Protein AF-A0A7S3I146-F1 (afdb_monomer)

Structure (mmCIF, N/CA/C/O backbone):
data_AF-A0A7S3I146-F1
#
_entry.id   AF-A0A7S3I146-F1
#
loop_
_atom_site.group_PDB
_atom_site.id
_atom_site.type_symbol
_atom_site.label_atom_id
_atom_site.label_alt_id
_atom_site.label_comp_id
_atom_site.label_asym_id
_atom_site.label_entity_id
_atom_site.label_seq_id
_atom_site.pdbx_PDB_ins_code
_atom_site.Cartn_x
_atom_site.Cartn_y
_atom_site.Cartn_z
_atom_site.occupancy
_atom_site.B_iso_or_equiv
_atom_site.auth_seq_id
_atom_site.auth_comp_id
_atom_site.auth_asym_id
_atom_site.auth_atom_id
_atom_site.pdbx_PDB_model_num
ATOM 1 N N . LYS A 1 1 ? -18.052 -18.264 -28.923 1.00 39.62 1 LYS A N 1
ATOM 2 C CA . LYS A 1 1 ? -18.527 -17.756 -27.612 1.00 39.62 1 LYS A CA 1
ATOM 3 C C . LYS A 1 1 ? -17.476 -18.141 -26.582 1.00 39.62 1 LYS A C 1
ATOM 5 O O . LYS A 1 1 ? -17.319 -19.327 -26.340 1.00 39.62 1 LYS A O 1
ATOM 10 N N . ALA A 1 2 ? -16.683 -17.180 -26.108 1.00 41.72 2 ALA A N 1
ATOM 11 C CA . ALA A 1 2 ? -15.687 -17.411 -25.066 1.00 41.72 2 ALA A CA 1
ATOM 12 C C . ALA A 1 2 ? -16.419 -17.639 -23.737 1.00 41.72 2 ALA A C 1
ATOM 14 O O . ALA A 1 2 ? -17.307 -16.859 -23.392 1.00 41.72 2 ALA A O 1
ATOM 15 N N . TYR A 1 3 ? -16.108 -18.730 -23.042 1.00 48.12 3 TYR A N 1
ATOM 16 C CA . TYR A 1 3 ? -16.637 -18.989 -21.711 1.00 48.12 3 TYR A CA 1
ATOM 17 C C . TYR A 1 3 ? -16.002 -17.977 -20.762 1.00 48.12 3 TYR A C 1
ATOM 19 O O . TYR A 1 3 ? -14.797 -18.021 -20.525 1.00 48.12 3 TYR A O 1
ATOM 27 N N . ALA A 1 4 ? -16.796 -17.040 -20.250 1.00 54.12 4 ALA A N 1
ATOM 28 C C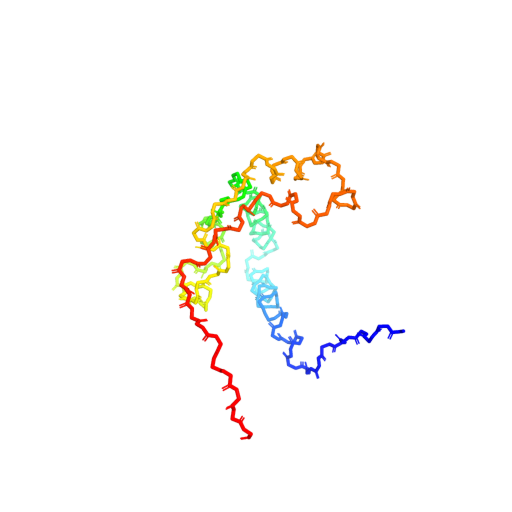A . ALA A 1 4 ? -16.425 -16.336 -19.037 1.00 54.12 4 ALA A CA 1
ATOM 29 C C . ALA A 1 4 ? -16.332 -17.404 -17.942 1.00 54.12 4 ALA A C 1
ATOM 31 O O . ALA A 1 4 ? -17.355 -17.938 -17.513 1.00 54.12 4 ALA A O 1
ATOM 32 N N . VAL A 1 5 ? -15.113 -17.777 -17.555 1.00 59.31 5 VAL A N 1
ATOM 33 C CA . VAL A 1 5 ? -14.893 -18.565 -16.344 1.00 59.31 5 VAL A CA 1
ATOM 34 C C . VAL A 1 5 ? -15.149 -17.597 -15.194 1.00 59.31 5 VAL A C 1
ATOM 36 O O . VAL A 1 5 ? -14.240 -16.916 -14.734 1.00 59.31 5 VAL A O 1
ATOM 39 N N . GLY A 1 6 ? -16.422 -17.435 -14.818 1.00 65.06 6 GLY A N 1
ATOM 40 C CA . GLY A 1 6 ? -16.750 -16.916 -13.493 1.00 65.06 6 GLY A CA 1
ATOM 41 C C . GLY A 1 6 ? -16.067 -17.811 -12.465 1.00 65.06 6 GLY A C 1
ATOM 42 O O . GLY A 1 6 ? -15.921 -19.004 -12.742 1.00 65.06 6 GLY A O 1
ATOM 43 N N . ASP A 1 7 ? -15.600 -17.227 -11.357 1.00 63.84 7 ASP A N 1
ATOM 44 C CA . ASP A 1 7 ? -14.820 -17.916 -10.322 1.00 63.84 7 ASP A CA 1
ATOM 45 C C . ASP A 1 7 ? -15.332 -19.343 -10.127 1.00 63.84 7 ASP A C 1
ATOM 47 O O . ASP A 1 7 ? -16.488 -19.562 -9.752 1.00 63.84 7 ASP A O 1
ATOM 51 N N . ALA A 1 8 ? -14.499 -20.321 -10.492 1.00 73.12 8 ALA A N 1
ATOM 52 C CA . ALA A 1 8 ? -14.952 -21.701 -10.649 1.00 73.12 8 ALA A CA 1
ATOM 53 C C . ALA A 1 8 ? -15.403 -22.284 -9.303 1.00 73.12 8 ALA A C 1
ATOM 55 O O . ALA A 1 8 ? -16.172 -23.247 -9.253 1.00 73.12 8 ALA A O 1
ATOM 56 N N . HIS A 1 9 ? -14.927 -21.680 -8.211 1.00 81.94 9 HIS A N 1
ATOM 57 C CA . HIS A 1 9 ? -15.221 -22.071 -6.854 1.00 81.94 9 HIS A CA 1
ATOM 58 C C . HIS A 1 9 ? -15.623 -20.857 -5.995 1.00 81.94 9 HIS A C 1
ATOM 60 O O . HIS A 1 9 ? -14.922 -19.847 -5.993 1.00 81.94 9 HIS A O 1
ATOM 66 N N . PRO A 1 10 ? -16.686 -20.949 -5.175 1.00 85.75 10 PRO A N 1
ATOM 67 C CA . PRO A 1 10 ? -17.146 -19.837 -4.337 1.00 85.75 10 PRO A CA 1
ATOM 68 C C . PRO A 1 10 ? -16.130 -19.383 -3.278 1.00 85.75 10 PRO A C 1
ATOM 70 O O . PRO A 1 10 ? -16.267 -18.297 -2.734 1.00 85.75 10 PRO A O 1
ATOM 73 N N . VAL A 1 11 ? -15.111 -20.188 -2.958 1.00 88.88 11 VAL A N 1
ATOM 74 C CA . VAL A 1 11 ? -14.016 -19.759 -2.061 1.00 88.88 11 VAL A CA 1
ATOM 75 C C . VAL A 1 11 ? -12.962 -18.934 -2.796 1.00 88.88 11 VAL A C 1
ATOM 77 O O . VAL A 1 11 ? -12.270 -18.147 -2.163 1.00 88.88 11 VAL A O 1
ATOM 80 N N . GLU A 1 12 ? -12.853 -19.062 -4.117 1.00 89.81 12 GLU A N 1
ATOM 81 C CA . GLU A 1 12 ? -11.885 -18.291 -4.898 1.00 89.81 12 GLU A CA 1
ATOM 82 C C . GLU A 1 12 ? -12.179 -16.786 -4.807 1.00 89.81 12 GLU A C 1
ATOM 84 O O . GLU A 1 12 ? -11.269 -15.996 -4.561 1.00 89.81 12 GLU A O 1
ATOM 89 N N . THR A 1 13 ? -13.454 -16.388 -4.895 1.00 88.25 13 THR A N 1
ATOM 90 C CA . THR A 1 13 ? -13.880 -14.992 -4.684 1.00 88.25 13 THR A CA 1
ATOM 91 C C . THR A 1 13 ? -13.527 -14.503 -3.285 1.00 88.25 13 THR A C 1
ATOM 93 O O . THR A 1 13 ? -12.942 -13.436 -3.120 1.00 88.25 13 THR A O 1
ATOM 96 N N . ILE A 1 14 ? -13.819 -15.322 -2.270 1.00 88.94 14 ILE A N 1
ATOM 97 C CA . ILE A 1 14 ? -13.539 -15.009 -0.866 1.00 88.94 14 ILE A CA 1
ATOM 98 C C . ILE A 1 14 ? -12.039 -14.788 -0.655 1.00 88.94 14 ILE A C 1
ATOM 100 O O . ILE A 1 14 ? -11.653 -13.858 0.048 1.00 88.94 14 ILE A O 1
ATOM 104 N N . GLN A 1 15 ? -11.195 -15.623 -1.264 1.00 89.62 15 GLN A N 1
ATOM 105 C CA . GLN A 1 15 ? -9.742 -15.507 -1.167 1.00 89.62 15 GLN A CA 1
ATOM 106 C C . GLN A 1 15 ? -9.218 -14.256 -1.876 1.00 89.62 15 GLN A C 1
ATOM 108 O O . GLN A 1 15 ? -8.393 -13.547 -1.303 1.00 89.62 15 GLN A O 1
ATOM 113 N N . LYS A 1 16 ? -9.728 -13.943 -3.075 1.00 89.19 16 LYS A N 1
ATOM 114 C CA . LYS A 1 16 ? -9.349 -12.733 -3.824 1.00 89.19 16 LYS A CA 1
ATOM 115 C C . LYS A 1 16 ? -9.688 -11.451 -3.059 1.00 89.19 16 LYS A C 1
ATOM 117 O O . LYS A 1 16 ? -8.869 -10.536 -3.004 1.00 89.19 16 LYS A O 1
ATOM 122 N N . ASP A 1 17 ? -10.851 -11.408 -2.414 1.00 91.81 17 ASP A N 1
ATOM 123 C CA . ASP A 1 17 ? -11.316 -10.222 -1.686 1.00 91.81 17 ASP A CA 1
ATOM 124 C C . ASP A 1 17 ? -10.836 -10.159 -0.228 1.00 91.81 17 ASP A C 1
ATOM 126 O O . ASP A 1 17 ? -11.028 -9.142 0.446 1.00 91.81 17 ASP A O 1
ATOM 130 N N . TRP A 1 18 ? -10.197 -11.217 0.282 1.00 91.38 18 TRP A N 1
ATOM 131 C CA . TRP A 1 18 ? -9.852 -11.349 1.699 1.00 91.38 18 TRP A CA 1
ATOM 132 C C . TRP A 1 18 ? -9.055 -10.152 2.228 1.00 91.38 18 TRP A C 1
ATOM 134 O O . TRP A 1 18 ? -9.457 -9.535 3.216 1.00 91.38 18 TRP A O 1
ATOM 144 N N . LEU A 1 19 ? -7.970 -9.772 1.547 1.00 88.19 19 LEU A N 1
ATOM 145 C CA . LEU A 1 19 ? -7.097 -8.680 1.989 1.00 88.19 19 LEU A CA 1
ATOM 146 C C . LEU A 1 19 ? -7.830 -7.332 1.999 1.00 88.19 19 LEU A C 1
ATOM 148 O O . LEU A 1 19 ? -7.706 -6.550 2.945 1.00 88.19 19 LEU A O 1
ATOM 152 N N . ARG A 1 20 ? -8.625 -7.073 0.956 1.00 91.50 20 ARG A N 1
ATOM 153 C CA . ARG A 1 20 ? -9.427 -5.852 0.830 1.00 91.50 20 ARG A CA 1
ATOM 154 C C . ARG A 1 20 ? -10.438 -5.756 1.973 1.00 91.50 20 ARG A C 1
ATOM 156 O O . ARG A 1 20 ? -10.506 -4.723 2.635 1.00 91.50 20 ARG A O 1
ATOM 163 N N . ASN A 1 21 ? -11.147 -6.846 2.252 1.00 94.62 21 ASN A N 1
ATOM 164 C CA . ASN A 1 21 ? -12.127 -6.915 3.333 1.00 94.62 21 ASN A CA 1
ATOM 165 C C . ASN A 1 21 ? -11.475 -6.754 4.716 1.00 94.62 21 ASN A C 1
ATOM 167 O O . ASN A 1 21 ? -12.014 -6.053 5.572 1.00 94.62 21 ASN A O 1
ATOM 171 N N . GLN A 1 22 ? -10.301 -7.353 4.944 1.00 92.94 22 GLN A N 1
ATOM 172 C CA . GLN A 1 22 ? -9.543 -7.178 6.189 1.00 92.94 22 GLN A CA 1
ATOM 173 C C . GLN A 1 22 ? -9.163 -5.712 6.422 1.00 92.94 22 GLN A C 1
ATOM 175 O O . GLN A 1 22 ? -9.390 -5.177 7.510 1.00 92.94 22 GLN A O 1
ATOM 180 N N . LEU A 1 23 ? -8.639 -5.039 5.394 1.00 91.44 23 LEU A N 1
ATOM 181 C CA . LEU A 1 23 ? -8.298 -3.620 5.474 1.00 91.44 23 LEU A CA 1
ATOM 182 C C . LEU A 1 23 ? -9.538 -2.762 5.738 1.00 91.44 23 LEU A C 1
ATOM 184 O O . LEU A 1 23 ? -9.517 -1.925 6.640 1.00 91.44 23 LEU A O 1
ATOM 188 N N . GLU A 1 24 ? -10.631 -2.979 5.006 1.00 94.19 24 GLU A N 1
ATOM 189 C CA . GLU A 1 24 ? -11.875 -2.225 5.201 1.00 94.19 24 GLU A CA 1
ATOM 190 C C . GLU A 1 24 ? -12.440 -2.394 6.614 1.00 94.19 24 GLU A C 1
ATOM 192 O O . GLU A 1 24 ? -12.777 -1.396 7.256 1.00 94.19 24 GLU A O 1
ATOM 197 N N . ASN A 1 25 ? -12.441 -3.617 7.145 1.00 96.12 25 ASN A N 1
ATOM 198 C CA . ASN A 1 25 ? -12.842 -3.887 8.523 1.00 96.12 25 ASN A CA 1
ATOM 199 C C . ASN A 1 25 ? -11.937 -3.173 9.538 1.00 96.12 25 ASN A C 1
ATOM 201 O O . ASN A 1 25 ? -12.439 -2.547 10.473 1.00 96.12 25 ASN A O 1
ATOM 205 N N . LYS A 1 26 ? -10.611 -3.192 9.340 1.00 94.25 26 LYS A N 1
ATOM 206 C CA . LYS A 1 26 ? -9.656 -2.468 10.197 1.00 94.25 26 LYS A CA 1
ATOM 207 C C . LYS A 1 26 ? -9.942 -0.964 10.192 1.00 94.25 26 LYS A C 1
ATOM 209 O O . LYS A 1 26 ? -10.037 -0.351 11.254 1.00 94.25 26 LYS A O 1
ATOM 214 N N . HIS A 1 27 ? -10.153 -0.371 9.016 1.00 95.31 27 HIS A N 1
ATOM 215 C CA . HIS A 1 27 ? -10.501 1.046 8.888 1.00 95.31 27 HIS A CA 1
ATOM 216 C C . HIS A 1 27 ? -11.844 1.389 9.540 1.00 95.31 27 HIS A C 1
ATOM 218 O O . HIS A 1 27 ? -11.956 2.447 10.159 1.00 95.31 27 HIS A O 1
ATOM 224 N N . TYR A 1 28 ? -12.842 0.511 9.421 1.00 96.81 28 TYR A N 1
ATOM 225 C CA . TYR A 1 28 ? -14.146 0.687 10.054 1.00 96.81 28 TYR A CA 1
ATOM 226 C C . TYR A 1 28 ? -14.028 0.724 11.583 1.00 96.81 28 TYR A C 1
ATOM 228 O O . TYR A 1 28 ? -14.500 1.664 12.222 1.00 96.81 28 TYR A O 1
ATOM 236 N N . VAL A 1 29 ? -13.313 -0.241 12.170 1.00 97.50 29 VAL A N 1
ATOM 237 C CA . VAL A 1 29 ? -13.057 -0.278 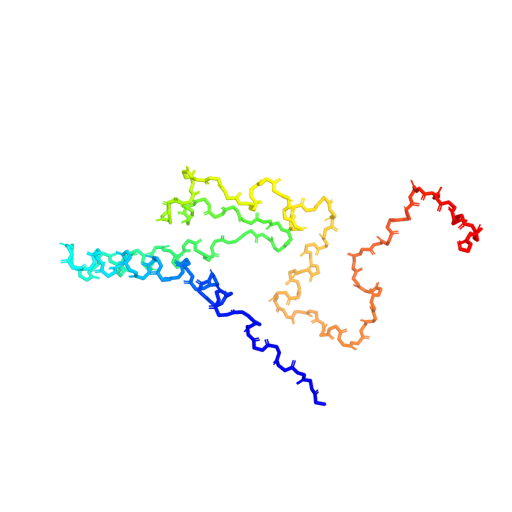13.619 1.00 97.50 29 VAL A CA 1
ATOM 238 C C . VAL A 1 29 ? -12.282 0.961 14.071 1.00 97.50 29 VAL A C 1
ATOM 240 O O . VAL A 1 29 ? -12.669 1.606 15.044 1.00 97.50 29 VAL A O 1
ATOM 243 N N . MET A 1 30 ? -11.231 1.352 13.344 1.00 96.62 30 MET A N 1
ATOM 244 C CA . MET A 1 30 ? -10.449 2.554 13.659 1.00 96.62 30 MET A CA 1
ATOM 245 C C . MET A 1 30 ? -11.294 3.830 13.599 1.00 96.62 30 MET A C 1
ATOM 247 O O . MET A 1 30 ? -11.145 4.698 14.456 1.00 96.62 30 MET A O 1
ATOM 251 N N . GLY A 1 31 ? -12.198 3.933 12.622 1.00 97.50 31 GLY A N 1
ATOM 252 C CA . GLY A 1 31 ? -13.136 5.047 12.507 1.00 97.50 31 GLY A CA 1
ATOM 253 C C . GLY A 1 31 ? -14.089 5.146 13.698 1.00 97.50 31 GLY A C 1
ATOM 254 O O . GLY A 1 31 ? -14.365 6.248 14.164 1.00 97.50 31 GLY A O 1
ATOM 255 N N . ASN A 1 32 ? -14.535 4.007 14.229 1.00 97.00 32 ASN A N 1
ATOM 256 C CA . ASN A 1 32 ? -15.420 3.966 15.393 1.00 97.00 32 ASN A CA 1
ATOM 257 C C . ASN A 1 32 ? -14.696 4.306 16.704 1.00 97.00 32 ASN A C 1
ATOM 259 O O . ASN A 1 32 ? -15.275 4.965 17.561 1.00 97.00 32 ASN A O 1
ATOM 263 N N . VAL A 1 33 ? -13.442 3.873 16.867 1.00 98.12 33 VAL A N 1
ATOM 264 C CA . VAL A 1 33 ? -12.673 4.077 18.110 1.00 98.12 33 VAL A CA 1
ATOM 265 C C . VAL A 1 33 ? -12.033 5.464 18.169 1.00 98.12 33 VAL A C 1
ATOM 267 O O . VAL A 1 33 ? -12.089 6.131 19.198 1.00 98.12 33 VAL A O 1
ATOM 270 N N . TYR A 1 34 ? -11.416 5.902 17.071 1.00 97.00 34 TYR A N 1
ATOM 271 C CA . TYR A 1 34 ? -10.602 7.120 17.027 1.00 97.00 34 TYR A CA 1
ATOM 272 C C . TYR A 1 34 ? -11.265 8.259 16.238 1.00 97.00 34 TYR A C 1
ATOM 274 O O . TYR A 1 34 ? -10.749 9.375 16.200 1.00 97.00 34 TYR A O 1
ATOM 282 N N . GLY A 1 35 ? -12.409 8.004 15.603 1.00 97.31 35 GLY A N 1
ATOM 283 C CA . GLY A 1 35 ? -13.112 8.959 14.751 1.00 97.31 35 GLY A CA 1
ATOM 284 C C . GLY A 1 35 ? -12.705 8.879 13.276 1.00 97.31 35 GLY A C 1
ATOM 285 O O . GLY A 1 35 ? -11.721 8.248 12.890 1.00 97.31 35 GLY A O 1
ATOM 286 N N . THR A 1 36 ? -13.463 9.573 12.425 1.00 95.12 36 THR A N 1
ATOM 287 C CA . THR A 1 36 ? -13.370 9.486 10.953 1.00 95.12 36 THR A CA 1
ATOM 288 C C . THR A 1 36 ? -12.049 9.993 10.363 1.00 95.12 36 THR A C 1
ATOM 290 O O . THR A 1 36 ? -11.665 9.586 9.265 1.00 95.12 36 THR A O 1
ATOM 293 N N . HIS A 1 37 ? -11.328 10.852 11.085 1.00 96.94 37 HIS A N 1
ATOM 294 C CA . HIS A 1 37 ? -10.085 11.461 10.613 1.00 96.94 37 HIS A CA 1
ATOM 295 C C . HIS A 1 37 ? -8.943 10.445 10.445 1.00 96.94 37 HIS A C 1
ATOM 297 O O . HIS A 1 37 ? -8.148 10.557 9.512 1.00 96.94 37 HIS A O 1
ATOM 303 N N . LEU A 1 38 ? -8.868 9.435 11.317 1.00 96.25 38 LEU A N 1
ATOM 304 C CA . LEU A 1 38 ? -7.781 8.462 11.322 1.00 96.25 38 LEU A CA 1
ATOM 305 C C . LEU A 1 38 ? -7.779 7.571 10.064 1.00 96.25 38 LEU A C 1
ATOM 307 O O . LEU A 1 38 ? -6.762 7.552 9.367 1.00 96.25 38 LEU A O 1
ATOM 311 N N . PRO A 1 39 ? -8.878 6.877 9.693 1.00 95.94 39 PRO A N 1
ATOM 312 C CA . PRO A 1 39 ? -8.898 6.095 8.459 1.00 95.94 39 PRO A CA 1
ATOM 313 C C . PRO A 1 39 ? -8.727 6.968 7.208 1.00 95.94 39 PRO A C 1
ATOM 315 O O . PRO A 1 39 ? -8.131 6.503 6.238 1.00 95.94 3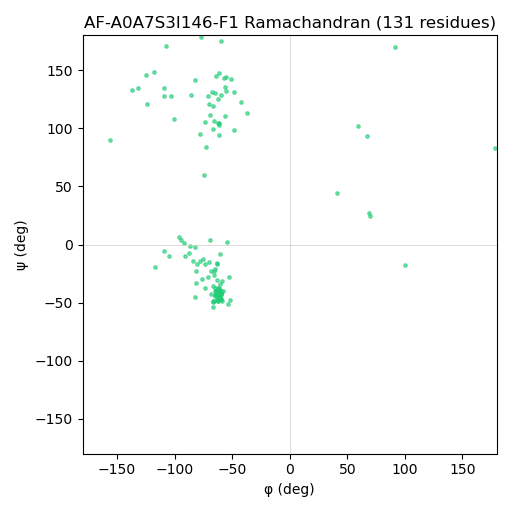9 PRO A O 1
ATOM 318 N N . MET A 1 40 ? -9.190 8.226 7.221 1.00 96.06 40 MET A N 1
ATOM 319 C CA . MET A 1 40 ? -8.943 9.172 6.127 1.00 96.06 40 MET A CA 1
ATOM 320 C C . MET A 1 40 ? -7.444 9.451 5.962 1.00 96.06 40 MET A C 1
ATOM 322 O O . MET A 1 40 ? -6.920 9.334 4.856 1.00 96.06 40 MET A O 1
ATOM 326 N N . ARG A 1 41 ? -6.746 9.754 7.062 1.00 96.44 41 ARG A N 1
ATOM 327 C CA . ARG A 1 41 ? -5.299 9.985 7.067 1.00 96.44 41 ARG A CA 1
ATOM 328 C C . ARG A 1 41 ? -4.529 8.772 6.546 1.00 96.44 41 ARG A C 1
ATOM 330 O O . ARG A 1 41 ? -3.710 8.927 5.649 1.00 96.44 41 ARG A O 1
ATOM 337 N N . LEU A 1 42 ? -4.833 7.568 7.033 1.00 95.62 42 LEU A N 1
ATOM 338 C CA . LEU A 1 42 ? -4.188 6.343 6.544 1.00 95.62 42 LEU A CA 1
ATOM 339 C C . LEU A 1 42 ? -4.422 6.120 5.043 1.00 95.62 42 LEU A C 1
ATOM 341 O O . LEU A 1 42 ? -3.498 5.760 4.317 1.00 95.62 42 LEU A O 1
ATOM 345 N N . LYS A 1 43 ? -5.639 6.363 4.545 1.00 94.81 43 LYS A N 1
ATOM 346 C CA . LYS A 1 43 ? -5.926 6.279 3.103 1.00 94.81 43 LYS A CA 1
ATOM 347 C C . LYS A 1 43 ? -5.108 7.287 2.289 1.00 94.81 43 LYS A C 1
ATOM 349 O O . LYS A 1 43 ? -4.640 6.952 1.207 1.00 94.81 43 LYS A O 1
ATOM 354 N N . MET A 1 44 ? -4.908 8.500 2.804 1.00 96.50 44 MET A N 1
ATOM 355 C CA . MET A 1 44 ? -4.041 9.492 2.159 1.00 96.50 44 MET A CA 1
ATOM 356 C C . MET A 1 44 ? -2.576 9.043 2.157 1.00 96.50 44 MET A C 1
ATOM 358 O O . MET A 1 44 ? -1.939 9.059 1.107 1.00 96.50 44 MET A O 1
ATOM 362 N N . GLU A 1 45 ? -2.051 8.599 3.301 1.00 95.81 45 GLU A N 1
ATOM 363 C CA . GLU A 1 45 ? -0.657 8.157 3.429 1.00 95.81 45 GLU A CA 1
ATOM 364 C C . GLU A 1 45 ? -0.361 6.944 2.531 1.00 95.81 45 GLU A C 1
ATOM 366 O O . GLU A 1 45 ? 0.608 6.957 1.774 1.00 95.81 45 GLU A O 1
ATOM 371 N N . THR A 1 46 ? -1.235 5.932 2.528 1.00 94.75 46 THR A N 1
ATOM 372 C CA . THR A 1 46 ? -1.112 4.765 1.633 1.00 94.75 46 THR A CA 1
ATOM 373 C C . THR A 1 46 ? -1.136 5.162 0.158 1.00 94.75 46 THR A C 1
ATOM 375 O O . THR A 1 46 ? -0.321 4.664 -0.618 1.00 94.75 46 THR A O 1
ATOM 378 N N . ASN A 1 47 ? -2.009 6.094 -0.242 1.00 94.94 47 ASN A N 1
ATOM 379 C CA . ASN A 1 47 ? -2.057 6.573 -1.621 1.00 94.94 47 ASN A CA 1
ATOM 380 C C . ASN A 1 47 ? -0.754 7.278 -2.021 1.00 94.94 47 ASN A C 1
ATOM 382 O O . ASN A 1 47 ? -0.182 6.945 -3.056 1.00 94.94 47 ASN A O 1
ATOM 386 N N . ILE A 1 48 ? -0.246 8.184 -1.183 1.00 95.69 48 ILE A N 1
ATOM 387 C CA . ILE A 1 48 ? 1.012 8.901 -1.436 1.00 95.69 48 ILE A CA 1
ATOM 388 C C . ILE A 1 48 ? 2.175 7.910 -1.578 1.00 95.69 48 ILE A C 1
ATOM 390 O O . ILE A 1 48 ? 2.946 7.991 -2.533 1.00 95.69 48 ILE A O 1
ATOM 394 N N . LEU A 1 49 ? 2.281 6.937 -0.670 1.00 94.25 49 LEU A N 1
ATOM 395 C CA . LEU A 1 49 ? 3.371 5.959 -0.686 1.00 94.25 49 LEU A CA 1
ATOM 396 C C . LEU A 1 49 ? 3.266 4.957 -1.843 1.00 94.25 49 LEU A C 1
ATOM 398 O O . LEU A 1 49 ? 4.295 4.490 -2.325 1.00 94.25 49 LEU A O 1
ATOM 402 N N . SER A 1 50 ? 2.054 4.671 -2.331 1.00 93.19 50 SER A N 1
ATOM 403 C CA . SER A 1 50 ? 1.837 3.804 -3.501 1.00 93.19 50 SER A CA 1
ATOM 404 C C . SER A 1 50 ? 2.331 4.408 -4.818 1.00 93.19 50 SER A C 1
ATOM 406 O O . SER A 1 50 ? 2.609 3.682 -5.767 1.00 93.19 50 SER A O 1
ATOM 408 N N . GLN A 1 51 ? 2.463 5.735 -4.893 1.00 91.25 51 GLN A N 1
ATOM 409 C CA . GLN A 1 51 ? 2.904 6.417 -6.113 1.00 91.25 51 GLN A CA 1
ATOM 410 C C . GLN A 1 51 ? 4.430 6.375 -6.294 1.00 91.25 51 GLN A C 1
ATOM 412 O O . GLN A 1 51 ? 4.935 6.621 -7.392 1.00 91.25 51 GLN A O 1
ATOM 417 N N . VAL A 1 52 ? 5.181 6.073 -5.231 1.00 87.75 52 VAL A N 1
ATOM 418 C CA . VAL A 1 52 ? 6.646 6.088 -5.244 1.00 87.75 52 VAL A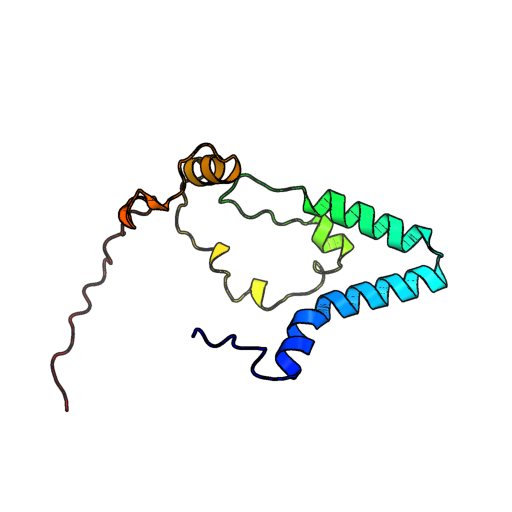 CA 1
ATOM 419 C C . VAL A 1 52 ? 7.179 4.830 -5.935 1.00 87.75 52 VAL A C 1
ATOM 421 O O . VAL A 1 52 ? 7.370 3.789 -5.313 1.00 87.75 52 VAL A O 1
ATOM 424 N N . SER A 1 53 ? 7.477 4.940 -7.231 1.00 86.50 53 SER A N 1
ATOM 425 C CA . SER A 1 53 ? 8.034 3.850 -8.040 1.00 86.50 53 SER A CA 1
ATOM 426 C C . SER A 1 53 ? 9.413 4.187 -8.601 1.00 86.50 53 SER A C 1
ATOM 428 O O . SER A 1 53 ? 9.707 5.331 -8.947 1.00 86.50 53 SER A O 1
ATOM 430 N N . ARG A 1 54 ? 10.249 3.153 -8.749 1.00 86.06 54 ARG A N 1
ATOM 431 C CA . ARG A 1 54 ? 11.526 3.220 -9.475 1.00 86.06 54 ARG A CA 1
ATOM 432 C C . ARG A 1 54 ? 11.288 3.186 -10.991 1.00 86.06 54 ARG A C 1
ATOM 434 O O . ARG A 1 54 ? 10.144 3.102 -11.450 1.00 86.06 54 ARG A O 1
ATOM 441 N N . LEU A 1 55 ? 12.379 3.276 -11.755 1.00 83.75 55 LEU A N 1
ATOM 442 C CA . LEU A 1 55 ? 12.378 3.109 -13.210 1.00 83.75 55 LEU A CA 1
ATOM 443 C C . LEU A 1 55 ? 11.655 1.808 -13.618 1.00 83.75 55 LEU A C 1
ATOM 445 O O . LEU A 1 55 ? 11.814 0.792 -12.936 1.00 83.75 55 LEU A O 1
ATOM 449 N N . PRO A 1 56 ? 10.894 1.811 -14.728 1.00 81.94 56 PRO A N 1
ATOM 450 C CA . PRO A 1 56 ? 10.258 0.606 -15.253 1.00 81.94 56 PRO A CA 1
ATOM 451 C C . PRO A 1 56 ? 11.288 -0.503 -15.506 1.00 81.94 56 PRO A C 1
ATOM 453 O O . PRO A 1 56 ? 12.325 -0.253 -16.114 1.00 81.94 56 PRO A O 1
ATOM 456 N N . GLY A 1 57 ? 10.999 -1.716 -15.035 1.00 76.75 57 GLY A N 1
ATOM 457 C CA . GLY A 1 57 ? 11.914 -2.864 -15.100 1.00 76.75 57 GLY A CA 1
ATOM 458 C C . GLY A 1 57 ? 12.660 -3.137 -13.793 1.00 76.75 57 GLY A C 1
ATOM 459 O O . GLY A 1 57 ? 13.119 -4.252 -13.588 1.00 76.75 57 GLY A O 1
ATOM 460 N N . ILE A 1 58 ? 12.711 -2.169 -12.871 1.00 81.75 58 ILE A N 1
ATOM 461 C CA . ILE A 1 58 ? 13.231 -2.375 -11.515 1.00 81.75 58 ILE A CA 1
ATOM 462 C C . ILE A 1 58 ? 12.065 -2.327 -10.533 1.00 81.75 58 ILE A C 1
ATOM 464 O O . ILE A 1 58 ? 11.303 -1.360 -10.489 1.00 81.75 58 ILE A O 1
ATOM 468 N N . ARG A 1 59 ? 11.951 -3.358 -9.699 1.00 80.94 59 ARG A N 1
ATOM 469 C CA . ARG A 1 59 ? 10.918 -3.441 -8.665 1.00 80.94 59 ARG A CA 1
ATOM 470 C C . ARG A 1 59 ? 11.149 -2.382 -7.588 1.00 80.94 59 ARG A C 1
ATOM 472 O O . ARG A 1 59 ? 12.259 -2.226 -7.071 1.00 80.94 59 ARG A O 1
ATOM 479 N N . SER A 1 60 ? 10.102 -1.641 -7.236 1.00 86.62 60 SER A N 1
ATOM 480 C CA . SER A 1 60 ? 10.088 -0.814 -6.030 1.00 86.62 60 SER A CA 1
ATOM 481 C C . SER A 1 60 ? 9.655 -1.659 -4.838 1.00 86.62 60 SER A C 1
ATOM 483 O O . SER A 1 60 ? 8.616 -2.311 -4.858 1.00 86.62 60 SER A O 1
ATOM 485 N N . SER A 1 61 ? 10.449 -1.616 -3.772 1.00 85.94 61 SER A N 1
ATOM 486 C CA . SER A 1 61 ? 10.173 -2.350 -2.536 1.00 85.94 61 SER A CA 1
ATOM 487 C C . SER A 1 61 ? 9.064 -1.728 -1.685 1.00 85.94 61 SER A C 1
ATOM 489 O O . SER A 1 61 ? 8.623 -2.364 -0.740 1.00 85.94 61 SER A O 1
ATOM 491 N N . HIS A 1 62 ? 8.642 -0.490 -1.984 1.00 91.44 62 HIS A N 1
ATOM 492 C CA . HIS A 1 62 ? 7.595 0.259 -1.273 1.00 91.44 62 HIS A CA 1
ATOM 493 C C . HIS A 1 62 ? 7.647 0.115 0.262 1.00 91.44 62 HIS A C 1
ATOM 495 O O . HIS A 1 62 ? 6.618 -0.053 0.908 1.00 91.44 62 HIS A O 1
ATOM 501 N N . VAL A 1 63 ? 8.845 0.201 0.857 1.00 92.19 63 VAL A N 1
ATOM 502 C CA . VAL A 1 63 ? 9.062 -0.079 2.293 1.00 92.19 63 VAL A CA 1
ATOM 503 C C . VAL A 1 63 ? 8.096 0.703 3.183 1.00 92.19 63 VAL A C 1
ATOM 505 O O . VAL A 1 63 ? 7.430 0.110 4.019 1.00 92.19 63 VAL A O 1
ATOM 508 N N . GLY A 1 64 ? 7.933 2.008 2.945 1.00 93.19 64 GLY A N 1
ATOM 509 C CA . GLY A 1 64 ? 6.998 2.819 3.731 1.00 93.19 64 GLY A CA 1
ATOM 510 C C . GLY A 1 64 ? 5.539 2.365 3.607 1.00 93.19 64 GLY A C 1
ATOM 511 O O . GLY A 1 64 ? 4.812 2.382 4.596 1.00 93.19 64 GLY A O 1
ATOM 512 N N . LEU A 1 65 ? 5.104 1.938 2.415 1.00 94.25 65 LEU A N 1
ATOM 513 C CA . LEU A 1 65 ? 3.754 1.401 2.221 1.00 94.25 65 LEU A CA 1
ATOM 514 C C . LEU A 1 65 ? 3.581 0.099 3.010 1.00 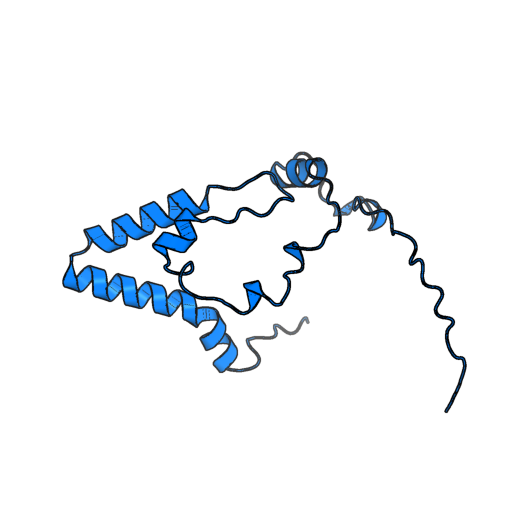94.25 65 LEU A C 1
ATOM 516 O O . LEU A 1 65 ? 2.569 -0.074 3.685 1.00 94.25 65 LEU A O 1
ATOM 520 N N . ASN A 1 66 ? 4.584 -0.780 2.959 1.00 92.12 66 ASN A N 1
ATOM 521 C CA . ASN A 1 66 ? 4.569 -2.048 3.682 1.00 92.12 66 ASN A CA 1
ATOM 522 C C . ASN A 1 66 ? 4.522 -1.842 5.198 1.00 92.12 66 ASN A 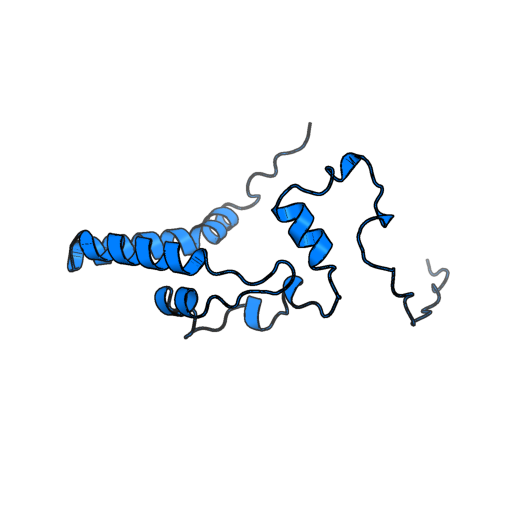C 1
ATOM 524 O O . ASN A 1 66 ? 3.745 -2.529 5.854 1.00 92.12 66 ASN A O 1
ATOM 528 N N . THR A 1 67 ? 5.239 -0.851 5.732 1.00 93.81 67 THR A N 1
ATOM 529 C CA . THR A 1 67 ? 5.180 -0.491 7.156 1.00 93.81 67 THR A CA 1
ATOM 530 C C . THR A 1 67 ? 3.799 0.024 7.570 1.00 93.81 67 THR A C 1
ATOM 532 O O . THR A 1 67 ? 3.277 -0.381 8.603 1.00 93.81 67 THR A O 1
ATOM 535 N N . ILE A 1 68 ? 3.138 0.866 6.763 1.00 92.25 68 ILE A N 1
ATOM 536 C CA . ILE A 1 68 ? 1.769 1.320 7.087 1.00 92.25 68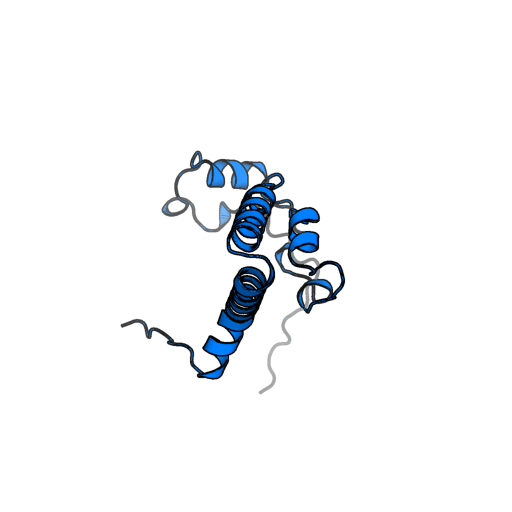 ILE A CA 1
ATOM 537 C C . ILE A 1 68 ? 0.769 0.156 7.070 1.00 92.25 68 ILE A C 1
ATOM 539 O O . ILE A 1 68 ? -0.162 0.106 7.881 1.00 92.25 68 ILE A O 1
ATOM 543 N N . LEU A 1 69 ? 0.948 -0.781 6.141 1.00 90.69 69 LEU A N 1
ATOM 544 C CA . LEU A 1 69 ? 0.103 -1.966 6.035 1.00 90.69 69 LEU A CA 1
ATOM 545 C C . LEU A 1 69 ? 0.444 -3.042 7.080 1.00 90.69 69 LEU A C 1
ATOM 547 O O . LEU A 1 69 ? -0.381 -3.929 7.295 1.00 90.69 69 LEU A O 1
ATOM 551 N N . GLY A 1 70 ? 1.598 -2.948 7.748 1.00 89.88 70 GLY A N 1
ATOM 552 C CA . GLY A 1 70 ? 2.107 -3.955 8.683 1.00 89.88 70 GLY A CA 1
ATOM 553 C C . GLY A 1 70 ? 2.535 -5.257 8.000 1.00 89.88 70 GLY A C 1
ATOM 554 O O . GLY A 1 70 ? 2.443 -6.321 8.604 1.00 89.88 70 GLY A O 1
ATOM 555 N N . ARG A 1 71 ? 2.933 -5.197 6.721 1.00 89.62 71 ARG A N 1
ATOM 556 C CA . ARG A 1 71 ? 3.441 -6.359 5.963 1.00 89.62 71 ARG A CA 1
ATOM 557 C C . ARG A 1 71 ? 4.929 -6.618 6.204 1.00 89.62 71 ARG A C 1
ATOM 559 O O . ARG A 1 71 ? 5.413 -7.671 5.823 1.00 89.62 71 ARG A O 1
ATOM 566 N N . ASP A 1 72 ? 5.654 -5.675 6.797 1.00 91.25 72 ASP A N 1
ATOM 567 C CA . ASP A 1 72 ? 7.087 -5.788 7.094 1.00 91.25 72 ASP A CA 1
ATOM 568 C C . ASP A 1 72 ? 7.410 -6.726 8.268 1.00 91.25 72 ASP A C 1
ATOM 570 O O . ASP A 1 72 ? 8.545 -7.182 8.392 1.00 91.25 72 ASP A O 1
ATOM 574 N N . GLU A 1 73 ? 6.420 -7.058 9.096 1.00 92.12 73 GLU A N 1
ATOM 575 C CA . GLU A 1 73 ? 6.559 -7.977 10.235 1.00 92.12 73 GLU A CA 1
ATOM 576 C C . GLU A 1 73 ? 6.262 -9.447 9.876 1.00 92.12 73 GLU A C 1
ATOM 578 O O . GLU A 1 73 ? 6.504 -10.350 10.679 1.00 92.12 73 GLU A O 1
ATOM 583 N N . THR A 1 74 ? 5.728 -9.707 8.679 1.00 90.50 74 THR A N 1
ATOM 584 C CA . THR A 1 74 ? 5.240 -11.027 8.251 1.00 90.50 74 THR A CA 1
ATOM 585 C C . THR A 1 74 ? 5.896 -11.468 6.948 1.00 90.50 74 THR A C 1
ATOM 587 O O . THR A 1 74 ? 6.127 -10.639 6.078 1.00 90.50 74 THR A O 1
ATOM 590 N N . ILE A 1 75 ? 6.136 -12.772 6.787 1.00 90.56 75 ILE A N 1
ATOM 591 C CA . ILE A 1 75 ? 6.659 -13.363 5.545 1.00 90.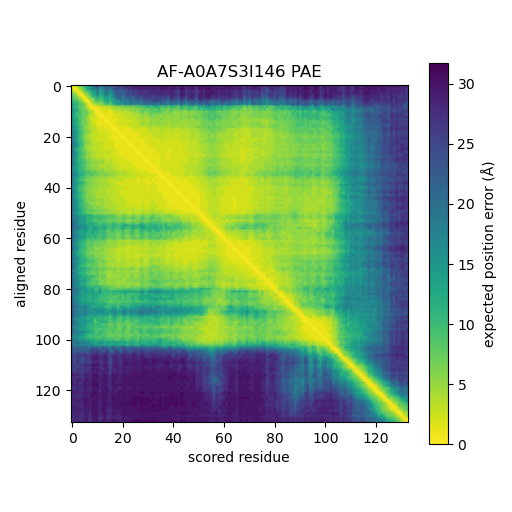56 75 ILE A CA 1
ATOM 592 C C . ILE A 1 75 ? 5.505 -14.035 4.798 1.00 90.56 75 ILE A C 1
ATOM 594 O O . ILE A 1 75 ? 4.796 -14.859 5.379 1.00 90.56 75 ILE A O 1
ATOM 598 N N . ASP A 1 76 ? 5.333 -13.696 3.523 1.00 87.88 76 ASP A N 1
ATOM 599 C CA . ASP A 1 76 ? 4.283 -14.213 2.645 1.00 87.88 76 ASP A CA 1
ATOM 600 C C . ASP A 1 76 ? 4.852 -15.196 1.602 1.00 87.88 76 ASP A C 1
ATOM 602 O O . ASP A 1 76 ? 6.066 -15.353 1.447 1.00 87.88 76 ASP A O 1
ATOM 606 N N . PHE A 1 77 ? 3.981 -15.883 0.859 1.00 87.12 77 PHE A N 1
ATOM 607 C CA . PHE A 1 77 ? 4.401 -16.844 -0.177 1.00 87.12 77 PHE A CA 1
ATOM 608 C C . PHE A 1 77 ? 5.275 -16.206 -1.271 1.00 87.12 77 PHE A C 1
ATOM 610 O O . PHE A 1 77 ? 6.165 -16.854 -1.825 1.00 87.12 77 PHE A O 1
ATOM 617 N N . GLU A 1 78 ? 5.043 -14.927 -1.560 1.00 83.19 78 GLU A N 1
ATOM 618 C CA . GLU A 1 78 ? 5.757 -14.150 -2.575 1.00 83.19 78 GLU A CA 1
ATOM 619 C C . GLU A 1 78 ? 7.238 -13.931 -2.232 1.00 83.19 78 GLU A C 1
ATOM 621 O O . GLU A 1 78 ? 8.064 -13.786 -3.137 1.00 83.19 78 GLU A O 1
ATOM 626 N N . ASP A 1 79 ? 7.584 -13.952 -0.942 1.00 85.31 79 ASP A N 1
ATOM 627 C CA . ASP A 1 79 ? 8.922 -13.605 -0.465 1.00 85.31 79 ASP A CA 1
ATOM 628 C C . ASP A 1 79 ? 9.944 -14.723 -0.705 1.00 85.31 79 ASP A C 1
ATOM 630 O O . ASP A 1 79 ? 11.126 -14.445 -0.909 1.00 85.31 79 ASP A O 1
ATOM 634 N N . TYR A 1 80 ? 9.509 -15.990 -0.712 1.00 86.88 80 TYR A N 1
ATOM 635 C CA . TYR A 1 80 ? 10.408 -17.145 -0.845 1.00 86.88 80 TYR A CA 1
ATOM 636 C C . TYR A 1 80 ? 10.181 -17.989 -2.105 1.00 86.88 80 TYR A C 1
ATOM 638 O O . TYR A 1 80 ? 11.090 -18.715 -2.503 1.00 86.88 80 TYR A O 1
ATOM 646 N N . LEU A 1 81 ? 9.015 -17.907 -2.760 1.00 87.00 81 LEU A N 1
ATOM 647 C CA . LEU A 1 81 ? 8.741 -18.687 -3.978 1.00 87.00 81 LEU A CA 1
ATOM 648 C C . LEU A 1 81 ? 9.310 -18.070 -5.261 1.00 87.00 81 LEU A C 1
ATOM 650 O O . LEU A 1 81 ? 9.201 -18.688 -6.316 1.00 87.00 81 LEU A O 1
ATOM 654 N N . GLY A 1 82 ? 9.943 -16.896 -5.177 1.00 78.62 82 GLY A N 1
ATOM 655 C CA . GLY A 1 82 ? 10.597 -16.250 -6.312 1.00 78.62 82 GLY A CA 1
ATOM 656 C C . GLY A 1 82 ? 9.592 -15.799 -7.371 1.00 78.62 82 GLY A C 1
ATOM 657 O O . GLY A 1 82 ? 9.230 -16.542 -8.280 1.00 78.62 82 GLY A O 1
ATOM 658 N N . LEU A 1 83 ? 9.147 -14.546 -7.280 1.00 81.38 83 LEU A N 1
ATOM 659 C CA . LEU A 1 83 ? 8.244 -13.980 -8.279 1.00 81.38 83 LEU A CA 1
ATOM 660 C C . LEU A 1 83 ? 8.904 -13.963 -9.672 1.00 81.38 83 LEU A C 1
ATOM 662 O O . LEU A 1 83 ? 10.106 -13.706 -9.761 1.00 81.38 83 LEU A O 1
ATOM 666 N N . PRO A 1 84 ? 8.140 -14.122 -10.773 1.00 77.06 84 PRO A N 1
ATOM 667 C CA . PRO A 1 84 ? 8.656 -13.934 -12.137 1.00 77.06 84 PRO A CA 1
ATOM 668 C C . PRO A 1 84 ? 9.344 -12.575 -12.328 1.00 77.06 84 PRO A C 1
ATOM 670 O O . PRO A 1 84 ? 10.259 -12.417 -13.128 1.00 77.06 84 PRO A O 1
ATOM 673 N N . GLU A 1 85 ? 8.912 -11.597 -11.543 1.00 73.25 85 GLU A N 1
ATOM 674 C CA . GLU A 1 85 ? 9.445 -10.245 -11.465 1.00 73.25 85 GLU A CA 1
ATOM 675 C C . GLU A 1 85 ? 10.842 -10.140 -10.819 1.00 73.25 85 GLU A C 1
ATOM 677 O O . GLU A 1 85 ? 11.478 -9.097 -10.936 1.00 73.25 85 GLU A O 1
ATOM 682 N N . ASN A 1 86 ? 11.305 -11.182 -10.121 1.00 76.25 86 ASN A N 1
ATOM 683 C CA . ASN A 1 86 ? 12.662 -11.305 -9.569 1.00 76.25 86 ASN A CA 1
ATOM 684 C C . ASN A 1 86 ? 13.593 -12.098 -10.505 1.00 76.25 86 ASN A C 1
ATOM 686 O O . ASN A 1 86 ? 14.714 -12.421 -10.118 1.00 76.25 86 ASN A O 1
ATOM 690 N N . SER A 1 87 ? 13.125 -12.449 -11.706 1.00 78.19 87 SER A N 1
ATOM 691 C CA . SER A 1 87 ? 13.940 -13.107 -12.724 1.00 78.19 87 SER A CA 1
ATOM 692 C C . SER A 1 87 ? 15.183 -12.270 -13.039 1.00 78.19 87 SER A C 1
ATOM 694 O O . SER A 1 87 ? 15.088 -11.061 -13.242 1.00 78.19 87 SER A O 1
ATOM 696 N N . GLU A 1 88 ? 16.343 -12.921 -13.137 1.00 76.75 88 GLU A N 1
ATOM 697 C CA . GLU A 1 88 ? 17.618 -12.302 -13.543 1.00 76.75 88 GLU A CA 1
ATOM 698 C C . GLU A 1 88 ? 17.638 -11.886 -15.025 1.00 76.75 88 GLU A C 1
ATOM 700 O O . GLU A 1 88 ? 18.658 -11.445 -15.551 1.00 76.75 88 GLU A O 1
ATOM 705 N N . GLN A 1 89 ? 16.519 -12.045 -15.731 1.00 77.88 89 GLN A N 1
ATOM 706 C CA . GLN A 1 89 ? 16.412 -11.674 -17.126 1.00 77.88 89 GLN A CA 1
ATOM 707 C C . GLN A 1 89 ? 16.510 -10.155 -17.289 1.00 77.88 89 GLN A C 1
ATOM 709 O O . GLN A 1 89 ? 15.673 -9.401 -16.793 1.00 77.88 89 GLN A O 1
ATOM 714 N N . GLU A 1 90 ? 17.528 -9.707 -18.023 1.00 72.19 90 GLU A N 1
ATOM 715 C CA . GLU A 1 90 ? 17.685 -8.297 -18.360 1.00 72.19 90 GLU A CA 1
ATOM 716 C C . GLU A 1 90 ? 16.495 -7.815 -19.198 1.00 72.19 90 GLU A C 1
ATOM 718 O O . GLU A 1 90 ? 16.168 -8.384 -20.243 1.00 72.19 90 GLU A O 1
ATOM 723 N N . VAL A 1 91 ? 15.847 -6.745 -18.735 1.00 77.06 91 VAL A N 1
ATOM 724 C CA . VAL A 1 91 ? 14.748 -6.091 -19.448 1.00 77.06 91 VAL A CA 1
ATOM 725 C C . VAL A 1 91 ? 15.223 -4.740 -19.968 1.00 77.06 91 VAL A C 1
ATOM 727 O O . VAL A 1 91 ? 15.836 -3.965 -19.232 1.00 77.06 91 VAL A O 1
ATOM 730 N N . ASP A 1 92 ? 14.906 -4.421 -21.225 1.00 84.75 92 ASP A N 1
ATOM 731 C CA . ASP A 1 92 ? 15.182 -3.096 -21.786 1.00 84.75 92 ASP A CA 1
ATOM 732 C C . ASP A 1 92 ? 14.324 -2.023 -21.084 1.00 84.75 92 ASP A C 1
ATOM 734 O O . ASP A 1 92 ? 13.142 -1.818 -21.385 1.00 84.75 92 ASP A O 1
ATOM 738 N N . THR A 1 93 ? 14.940 -1.326 -20.125 1.00 82.62 93 THR A N 1
ATOM 739 C CA . THR A 1 93 ? 14.307 -0.267 -19.323 1.00 82.62 93 THR A CA 1
ATOM 740 C C . THR A 1 93 ? 13.804 0.896 -20.175 1.00 82.62 93 THR A C 1
ATOM 742 O O . THR A 1 93 ? 12.754 1.467 -19.869 1.00 82.62 93 THR A O 1
ATOM 745 N N . ARG A 1 94 ? 14.498 1.228 -21.274 1.00 83.56 94 ARG A N 1
ATOM 746 C CA . ARG A 1 94 ? 14.086 2.294 -22.194 1.00 83.56 94 ARG A CA 1
ATOM 747 C C . ARG A 1 94 ? 12.799 1.906 -22.906 1.00 83.56 94 ARG A C 1
ATOM 749 O O . ARG A 1 94 ? 11.853 2.688 -22.888 1.00 83.56 94 ARG A O 1
ATOM 756 N N . ALA A 1 95 ? 12.737 0.702 -23.473 1.00 83.38 95 ALA A N 1
ATOM 757 C CA . ALA A 1 95 ? 11.542 0.225 -24.168 1.00 83.38 95 ALA A CA 1
ATOM 758 C C . ALA A 1 95 ? 10.313 0.189 -23.240 1.00 83.38 95 ALA A C 1
ATOM 760 O O . ALA A 1 95 ? 9.212 0.585 -23.635 1.00 83.38 95 ALA A O 1
ATOM 761 N N . LEU A 1 96 ? 10.492 -0.225 -21.979 1.00 84.31 96 LEU A N 1
ATOM 762 C CA . LEU A 1 96 ? 9.429 -0.175 -20.971 1.00 84.31 96 LEU A CA 1
ATOM 763 C C . LEU A 1 96 ? 8.985 1.255 -20.646 1.00 84.31 96 LEU A C 1
ATOM 765 O O . LEU A 1 96 ? 7.792 1.507 -20.468 1.00 84.31 96 LEU A O 1
ATOM 769 N N . LEU A 1 97 ? 9.932 2.188 -20.562 1.00 85.12 97 LEU A N 1
ATOM 770 C CA . LEU A 1 97 ? 9.661 3.595 -20.292 1.00 85.12 97 LEU A CA 1
ATOM 771 C C . LEU A 1 97 ? 8.900 4.233 -21.457 1.00 85.12 97 LEU A C 1
ATOM 773 O O . LEU A 1 97 ? 7.848 4.831 -21.244 1.00 85.12 97 LEU A O 1
ATOM 777 N N . GLU A 1 98 ? 9.360 4.030 -22.688 1.00 87.12 98 GLU A N 1
ATOM 778 C CA . GLU A 1 98 ? 8.677 4.503 -23.892 1.00 87.12 98 GLU A CA 1
ATOM 779 C C . GLU A 1 98 ? 7.250 3.948 -23.987 1.00 87.12 98 GLU A C 1
ATOM 781 O O . GLU A 1 98 ? 6.328 4.698 -24.303 1.00 87.12 98 GLU A O 1
ATOM 786 N N . ARG A 1 99 ? 7.035 2.674 -23.627 1.00 84.94 99 ARG A N 1
ATOM 787 C CA . ARG A 1 99 ? 5.693 2.077 -23.543 1.00 84.94 99 ARG A CA 1
ATOM 788 C C . ARG A 1 99 ? 4.839 2.719 -22.448 1.00 84.94 99 ARG A C 1
ATOM 790 O O . ARG A 1 99 ? 3.669 3.004 -22.686 1.00 84.94 99 ARG A O 1
ATOM 797 N N . LYS A 1 100 ? 5.402 2.953 -21.257 1.00 84.31 100 LYS A N 1
ATOM 798 C CA . LYS A 1 100 ? 4.695 3.584 -20.128 1.00 84.31 100 LYS A CA 1
ATOM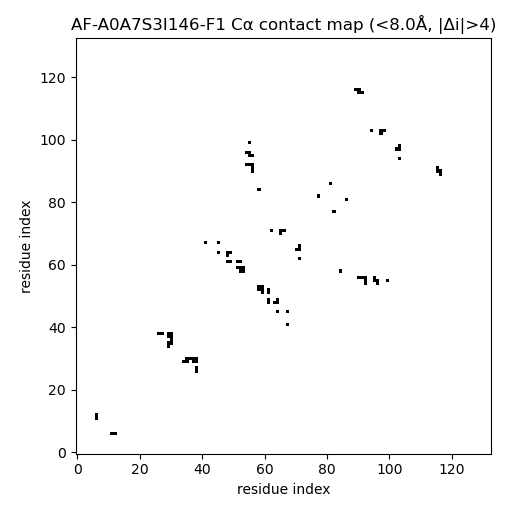 799 C C . LYS A 1 100 ? 4.233 5.005 -20.468 1.00 84.31 100 LYS A C 1
ATOM 801 O O . LYS A 1 100 ? 3.149 5.399 -20.051 1.00 84.31 100 LYS A O 1
ATOM 806 N N . TYR A 1 101 ? 5.041 5.754 -21.218 1.00 87.81 101 TYR A N 1
ATOM 807 C CA . TYR A 1 101 ? 4.740 7.129 -21.633 1.00 87.81 101 TYR A CA 1
ATOM 808 C C . TYR A 1 101 ? 4.087 7.232 -23.023 1.00 87.81 101 TYR A C 1
ATOM 810 O O . TYR A 1 101 ? 3.833 8.340 -23.487 1.00 87.81 101 TYR A O 1
ATOM 818 N N . GLY A 1 102 ? 3.786 6.106 -23.681 1.00 84.94 102 GLY A N 1
ATOM 819 C CA . GLY A 1 102 ? 3.069 6.075 -24.962 1.00 84.94 102 GLY A CA 1
ATOM 820 C C . GLY A 1 102 ? 3.862 6.602 -26.164 1.00 84.94 102 GLY A C 1
ATOM 821 O O . GLY A 1 102 ? 3.264 7.058 -27.133 1.00 84.94 102 GLY A O 1
ATOM 822 N N . ILE A 1 103 ? 5.194 6.563 -26.101 1.00 87.12 103 ILE A N 1
ATOM 823 C CA . ILE A 1 103 ? 6.098 7.023 -27.167 1.00 87.12 103 ILE A CA 1
ATOM 824 C C . ILE A 1 103 ? 6.252 5.940 -28.250 1.00 87.12 103 ILE A C 1
ATOM 826 O O . ILE A 1 103 ? 6.396 6.258 -29.430 1.00 87.12 103 ILE A O 1
ATOM 830 N N . THR A 1 104 ? 6.198 4.656 -27.870 1.00 74.56 104 THR A N 1
ATOM 831 C CA . THR A 1 104 ? 6.279 3.528 -28.812 1.00 74.56 104 THR A CA 1
ATOM 832 C C . THR A 1 104 ? 4.928 3.215 -29.463 1.00 74.56 104 THR A C 1
ATOM 834 O O . THR A 1 104 ? 3.892 3.256 -28.793 1.00 74.56 104 THR A O 1
ATOM 837 N N . PRO A 1 105 ? 4.904 2.862 -30.765 1.00 61.94 105 PRO A N 1
ATOM 838 C CA . PRO A 1 105 ? 3.673 2.468 -31.438 1.00 61.94 105 PRO A CA 1
ATOM 839 C C . PRO A 1 105 ? 3.106 1.169 -30.832 1.00 61.94 105 PRO A C 1
ATOM 841 O O . PRO A 1 105 ? 3.874 0.280 -30.448 1.00 61.94 105 PRO A O 1
ATOM 844 N N . PRO A 1 106 ? 1.769 1.019 -30.757 1.00 55.88 106 PRO A N 1
ATOM 845 C CA . PRO A 1 106 ? 1.138 -0.158 -30.175 1.00 55.88 106 PRO A CA 1
ATOM 846 C C . PRO A 1 106 ? 1.557 -1.418 -30.940 1.00 55.88 106 PRO A C 1
ATOM 848 O O . PRO A 1 106 ? 1.421 -1.501 -32.162 1.00 55.88 106 PRO A O 1
ATOM 851 N N . THR A 1 107 ? 2.027 -2.415 -30.189 1.00 56.06 107 THR A N 1
ATOM 852 C CA . THR A 1 107 ? 2.681 -3.677 -30.595 1.00 56.06 107 THR A CA 1
ATOM 853 C C . THR A 1 107 ? 1.898 -4.550 -31.597 1.00 56.06 107 THR A C 1
ATOM 855 O O . THR A 1 107 ? 2.370 -5.603 -32.000 1.00 56.06 107 THR A O 1
ATOM 858 N N . SER A 1 108 ? 0.730 -4.119 -32.075 1.00 52.28 108 SER A N 1
ATOM 859 C CA . SER A 1 108 ? -0.024 -4.790 -33.146 1.00 52.28 108 SER A CA 1
ATOM 860 C C . SER A 1 108 ? 0.695 -4.842 -34.506 1.00 52.28 108 SER A C 1
ATOM 862 O O . SER A 1 108 ? 0.306 -5.638 -35.354 1.00 52.28 108 SER A O 1
ATOM 864 N N . LEU A 1 109 ? 1.740 -4.028 -34.720 1.00 46.44 109 LEU A N 1
ATOM 865 C CA . LEU A 1 109 ? 2.462 -3.933 -35.999 1.00 46.44 109 LEU A CA 1
ATOM 866 C C . LEU A 1 109 ? 3.840 -4.615 -36.021 1.00 46.44 109 LEU A C 1
ATOM 868 O O . LEU A 1 109 ? 4.425 -4.741 -37.094 1.00 46.44 109 LEU A O 1
ATOM 872 N N . LEU A 1 110 ? 4.374 -5.058 -34.878 1.00 45.91 110 LEU A N 1
ATOM 873 C CA . LEU A 1 110 ? 5.671 -5.736 -34.817 1.00 45.91 110 LEU A CA 1
ATOM 874 C C . LEU A 1 110 ? 5.502 -7.105 -34.156 1.00 45.91 110 LEU A C 1
ATOM 876 O O . LEU A 1 110 ? 5.038 -7.209 -33.024 1.00 45.91 110 LEU A O 1
ATOM 880 N N . GLY A 1 111 ? 5.865 -8.154 -34.897 1.00 41.84 111 GLY A N 1
ATOM 881 C CA . GLY A 1 111 ? 5.761 -9.545 -34.463 1.00 41.84 111 GLY A CA 1
ATOM 882 C C . GLY A 1 111 ? 6.562 -9.864 -33.189 1.00 41.84 111 GLY A C 1
ATOM 883 O O . GLY A 1 111 ? 7.335 -9.037 -32.701 1.00 41.84 111 GLY A O 1
ATOM 884 N N . PRO A 1 112 ? 6.431 -11.097 -32.665 1.00 49.22 112 PRO A N 1
ATOM 885 C CA . PRO A 1 112 ? 6.928 -11.494 -31.342 1.00 49.22 112 PRO A CA 1
ATOM 886 C C . PRO A 1 112 ? 8.453 -11.366 -31.152 1.00 49.22 112 PRO A C 1
ATOM 888 O O . PRO A 1 112 ? 8.933 -11.480 -30.030 1.00 49.22 112 PRO A O 1
ATOM 891 N N . SER A 1 113 ? 9.217 -11.085 -32.213 1.00 48.31 113 SER A N 1
ATOM 892 C CA . SER A 1 113 ? 10.668 -10.850 -32.182 1.00 48.31 113 SER A CA 1
ATOM 893 C C . SER A 1 113 ? 11.097 -9.406 -31.881 1.00 48.31 113 SER A C 1
ATOM 895 O O . SER A 1 113 ? 12.295 -9.151 -31.823 1.00 48.31 113 SER A O 1
ATOM 897 N N . ALA A 1 114 ? 10.171 -8.458 -31.694 1.00 45.00 114 ALA A N 1
ATOM 898 C CA . ALA A 1 114 ? 10.500 -7.086 -31.272 1.00 45.00 114 ALA A CA 1
ATOM 899 C C . ALA A 1 114 ? 10.473 -6.885 -29.744 1.00 45.00 114 ALA A C 1
ATOM 901 O O . ALA A 1 114 ? 10.708 -5.784 -29.250 1.00 45.00 114 ALA A O 1
ATOM 902 N N . LEU A 1 115 ? 10.187 -7.948 -28.988 1.00 45.03 115 LEU A N 1
ATOM 903 C CA . LEU A 1 115 ? 10.466 -8.006 -27.561 1.00 45.03 115 LEU A CA 1
ATOM 904 C C . LEU A 1 115 ? 11.975 -8.180 -27.410 1.00 45.03 115 LEU A C 1
ATOM 906 O O . LEU A 1 115 ? 12.505 -9.248 -27.699 1.00 45.03 115 LEU A O 1
ATOM 910 N N . GLY A 1 116 ? 12.653 -7.102 -27.011 1.00 39.91 116 GLY A N 1
ATOM 911 C CA . GLY A 1 116 ? 14.041 -7.115 -26.567 1.00 39.91 116 GLY A CA 1
ATOM 912 C C . GLY A 1 116 ? 14.246 -8.230 -25.549 1.00 39.91 116 GLY A C 1
ATOM 913 O O . GLY A 1 116 ? 13.886 -8.122 -24.384 1.00 39.91 116 GLY A O 1
ATOM 914 N N . GLY A 1 117 ? 14.761 -9.324 -26.073 1.00 38.47 117 GLY A N 1
ATOM 915 C CA . GLY A 1 117 ? 14.994 -10.592 -25.432 1.00 38.47 117 GLY A CA 1
ATOM 916 C C . GLY A 1 117 ? 15.556 -11.440 -26.550 1.00 38.47 117 GLY A C 1
ATOM 917 O O . GLY A 1 117 ? 14.822 -12.134 -27.251 1.00 38.47 117 GLY A O 1
ATOM 918 N N . MET A 1 118 ? 16.864 -11.317 -26.792 1.00 39.44 118 MET A N 1
ATOM 919 C CA . MET A 1 118 ? 17.546 -12.362 -27.542 1.00 39.44 118 MET A CA 1
ATOM 920 C C . MET A 1 118 ? 17.126 -13.691 -26.902 1.00 39.44 118 MET A C 1
ATOM 922 O O . MET A 1 118 ? 17.195 -13.801 -25.674 1.00 39.44 118 MET A O 1
ATOM 926 N N . PRO A 1 119 ? 16.690 -14.706 -27.665 1.00 41.09 119 PRO A N 1
ATOM 927 C CA . PRO A 1 119 ? 16.685 -16.041 -27.113 1.00 41.09 119 PRO A CA 1
ATOM 928 C C . PRO A 1 119 ? 18.148 -16.349 -26.791 1.00 41.09 119 PRO A C 1
ATOM 930 O O . PRO A 1 119 ? 18.946 -16.611 -27.693 1.00 41.09 119 PRO A O 1
ATOM 933 N N . HIS A 1 120 ? 18.528 -16.281 -25.512 1.00 44.25 120 HIS A N 1
ATOM 934 C CA . HIS A 1 120 ? 19.717 -16.985 -25.074 1.00 44.25 120 HIS A CA 1
ATOM 935 C C . HIS A 1 120 ? 19.481 -18.436 -25.461 1.00 44.25 120 HIS A C 1
ATOM 937 O O . HIS A 1 120 ? 18.566 -19.104 -24.978 1.00 44.25 120 HIS A O 1
ATOM 943 N N . LYS A 1 121 ? 20.265 -18.866 -26.448 1.00 42.53 121 LYS A N 1
ATOM 944 C CA . LYS A 1 121 ? 20.365 -20.240 -26.913 1.00 42.53 121 LYS A CA 1
ATOM 945 C C . LYS A 1 121 ? 20.390 -21.124 -25.660 1.00 42.53 121 LYS A C 1
ATOM 947 O O . LYS A 1 121 ? 21.269 -20.893 -24.829 1.00 42.53 121 LYS A O 1
ATOM 952 N N . PRO A 1 122 ? 19.477 -22.094 -25.477 1.00 41.16 122 PRO A N 1
ATOM 953 C CA . PRO A 1 122 ? 19.605 -23.009 -24.358 1.00 41.16 122 PRO A CA 1
ATOM 954 C C . PRO A 1 122 ? 20.918 -23.772 -24.548 1.00 41.16 122 PRO A C 1
ATOM 956 O O . PRO A 1 122 ? 21.030 -24.649 -25.405 1.00 41.16 122 PRO A O 1
ATOM 959 N N . SER A 1 123 ? 21.940 -23.421 -23.768 1.00 49.97 123 SER A N 1
ATOM 960 C CA . SER A 1 123 ? 23.154 -24.215 -23.599 1.00 49.97 123 SER A CA 1
ATOM 961 C C . SER A 1 123 ? 22.829 -25.421 -22.721 1.00 49.97 123 SER A C 1
ATOM 963 O O . SER A 1 123 ? 23.372 -25.587 -21.636 1.00 49.97 123 SER A O 1
ATOM 965 N N . HIS A 1 124 ? 21.890 -26.244 -23.174 1.00 43.62 124 HIS A N 1
ATOM 966 C CA . HIS A 1 124 ? 21.752 -27.617 -22.731 1.00 43.62 124 HIS A CA 1
ATOM 967 C C . HIS A 1 124 ? 21.025 -28.395 -23.827 1.00 43.62 124 HIS A C 1
ATOM 969 O O . HIS A 1 124 ? 19.800 -28.479 -23.873 1.00 43.62 124 HIS A O 1
ATOM 975 N N . THR A 1 125 ? 21.803 -28.953 -24.753 1.00 47.91 125 THR A N 1
ATOM 976 C CA . THR A 1 125 ? 21.336 -30.007 -25.653 1.00 47.91 125 THR A CA 1
ATOM 977 C C . THR A 1 125 ? 20.940 -31.203 -24.791 1.00 47.91 125 THR A C 1
ATOM 979 O O . THR A 1 125 ? 21.788 -32.018 -24.438 1.00 47.91 125 THR A O 1
ATOM 982 N N . GLN A 1 126 ? 19.662 -31.327 -24.436 1.00 49.97 126 GLN A N 1
ATOM 983 C CA . GLN A 1 126 ? 19.102 -32.622 -24.068 1.00 49.97 126 GLN A CA 1
ATOM 984 C C . GLN A 1 126 ? 18.336 -33.148 -25.280 1.00 49.97 126 GLN A C 1
ATOM 986 O O . GLN A 1 126 ? 17.316 -32.600 -25.689 1.00 49.97 126 GLN A O 1
ATOM 991 N N . MET A 1 127 ? 18.925 -34.163 -25.913 1.00 50.53 127 MET A N 1
ATOM 992 C CA . MET A 1 127 ? 18.368 -34.855 -27.073 1.00 50.53 127 MET A CA 1
ATOM 993 C C . MET A 1 127 ? 16.980 -35.428 -26.743 1.00 50.53 127 MET A C 1
ATOM 995 O O . MET A 1 127 ? 16.792 -35.942 -25.636 1.00 50.53 127 MET A O 1
ATOM 999 N N . PRO A 1 128 ? 16.021 -35.428 -27.685 1.00 49.53 128 PRO A N 1
ATOM 1000 C CA . PRO A 1 128 ? 14.771 -36.144 -27.487 1.00 49.53 128 PRO A CA 1
ATOM 1001 C C . PRO A 1 128 ? 15.046 -37.653 -27.530 1.00 49.53 128 PRO A C 1
ATOM 1003 O O . PRO A 1 128 ? 15.541 -38.180 -28.528 1.00 49.53 128 PRO A O 1
ATOM 1006 N N . ARG A 1 129 ? 14.718 -38.368 -26.447 1.00 55.97 129 ARG A N 1
ATOM 1007 C CA . ARG A 1 129 ? 14.616 -39.831 -26.486 1.00 55.97 129 ARG A CA 1
ATOM 1008 C C . ARG A 1 129 ? 13.447 -40.180 -27.406 1.00 55.97 129 ARG A C 1
ATOM 1010 O O . ARG A 1 129 ? 12.289 -39.962 -27.061 1.00 55.97 129 ARG A O 1
ATOM 1017 N N . ALA A 1 130 ? 13.772 -40.671 -28.595 1.00 45.22 130 ALA A N 1
ATOM 1018 C CA . ALA A 1 130 ? 12.810 -41.243 -29.518 1.00 45.22 130 ALA A CA 1
ATOM 1019 C C . ALA A 1 130 ? 12.205 -42.523 -28.919 1.00 45.22 130 ALA A C 1
ATOM 1021 O O . ALA A 1 130 ? 12.946 -43.397 -28.478 1.00 45.22 130 ALA A O 1
ATOM 1022 N N . GLY A 1 131 ? 10.871 -42.602 -28.941 1.00 49.25 131 GLY A N 1
ATOM 1023 C CA . GLY A 1 131 ? 10.073 -43.829 -28.961 1.00 49.25 131 GLY A CA 1
ATOM 1024 C C . GLY A 1 131 ? 10.244 -44.816 -27.806 1.00 49.25 131 GLY A C 1
ATOM 1025 O O . GLY A 1 131 ? 11.125 -45.665 -27.854 1.00 49.25 131 GLY A O 1
ATOM 1026 N N . ILE A 1 132 ? 9.289 -44.814 -26.873 1.00 45.84 132 ILE A N 1
ATOM 1027 C CA . ILE A 1 132 ? 8.769 -46.046 -26.261 1.00 45.84 132 ILE A CA 1
ATOM 1028 C C . ILE A 1 132 ? 7.242 -45.891 -26.192 1.00 45.84 132 ILE A C 1
ATOM 1030 O O . ILE A 1 132 ? 6.752 -44.808 -25.867 1.00 45.84 132 ILE A O 1
ATOM 1034 N N . ALA A 1 133 ? 6.553 -46.950 -26.621 1.00 43.22 133 ALA A N 1
ATOM 1035 C CA . ALA A 1 133 ? 5.103 -47.127 -26.637 1.00 43.22 133 ALA A CA 1
ATOM 1036 C C . ALA A 1 133 ? 4.477 -47.133 -25.235 1.00 43.22 133 ALA A C 1
ATOM 1038 O O . ALA A 1 133 ? 5.202 -47.462 -24.268 1.00 43.22 133 ALA A O 1
#

Solvent-accessible surface area (backbone atoms only — not comparable to full-atom values): 8644 Å² total; per-residue (Å²): 134,84,79,79,81,61,72,92,41,83,61,54,56,51,61,72,43,42,66,61,52,51,50,51,51,53,38,52,52,42,25,73,76,72,32,68,65,55,41,52,50,51,54,51,52,47,53,59,40,68,69,61,66,57,63,53,87,50,88,58,81,42,60,72,36,32,55,76,72,58,49,75,86,55,88,58,73,69,77,76,69,62,48,81,89,70,52,88,70,80,61,60,38,63,63,46,41,32,52,76,72,63,71,51,78,74,68,90,81,54,62,88,81,72,54,78,59,78,80,74,72,77,93,64,91,74,76,83,81,76,84,81,135

Radius of gyration: 22.31 Å; Cα contacts (8 Å, |Δi|>4): 52; chains: 1; bounding box: 42×59×54 Å

Nearest PDB structures (foldseek):
  8tm6-assembly1_h  TM=7.032E-01  e=6.915E-06  Homo sapiens
  8tm4-assembly1_e  TM=7.197E-01  e=1.114E-05  Homo sapiens
  8qym-assembly1_H  TM=7.296E-01  e=1.692E-05  Homo sapiens
  8qz9-assembly1_H  TM=7.304E-01  e=2.893E-05  Homo sapiens
  8qyn-assembly1_H  TM=7.040E-01  e=1.211E-04  Homo sapiens

Secondary structure (DSSP, 8-state):
-------SSHHHHHHHHHHHHHHHHHHHHHHHHH-THHHHHHHHHHHHHHT---STTS----HHHHHHHT-TTS--HHHHTT-GGG------HHHHHHHHTT-SPPGGGS-GGGSS------S----------

Organism: NCBI:txid182087

Foldseek 3Di:
DDDPPDPVDPVVVVVVCVLVVVLVVVLVVCCVPVNNVVSVVLVVQLVVLVVDADQPLDGDPSVVNCVSSVVVVDDDPCNPVPDPSNDPFDADSVVRVCVVVVVDDPCPVPDPVPRPHDPPDPPDPDDDDDDDD

pLDDT: mean 77.73, std 19.16, range [38.47, 98.12]

Sequence (133 aa):
KAYAVGDAHPVETIQKDWLRNQLENKHYVMGNVYGTHLPMRLKMETNILSQVSRLPGIRSSHVGLNTILGRDETIDFEDYLGLPENSEQEVDTRALLERKYGITPPTSLLGPSALGGMPHKPSHTQMPRAGIA

Mean predicted aligned error: 13.27 Å

InterPro domains:
  IPR008012 Proteasome maturation factor Ump1 [PTHR12828] (7-104)